Protein AF-A0A3C0DID5-F1 (afdb_monomer_lite)

Sequence (128 aa):
PLLAQLPPPVFAAARDAALQMDTTLLKKSATMMVSAFYQELGLDIGAYQRNYVIRIGLLMLLLALGSGVATILVSLLSSRIAAGTARNLRNDIFEKASHFSNAEYDQFSTASLITRSTNDVMQIQMLL

Secondary structure (DSSP, 8-state):
-GGGGS-HHHHHHHHHHHHTS-HHHHHHHHHHHHHHHHHHTT--HHHHHHHHHHHHHHHHHHHHHHHHHHHHHHHHHHHHHHHHHHHHHHHHHHHHHHT--HHHHHHH-HHHHHHIIIIIHHHHHHH-

pLDDT: mean 88.97, std 8.61, range [64.81, 98.31]

Radius of gyration: 36.72 Å; chains: 1; bounding box: 67×16×96 Å

Foldseek 3Di:
DVVVPDDPVVVVVVVVVLVPDDPVVSVVVVVVVVVVVCVVVVDPPVVVVVVVCVVVVVVVVVVVVVVVVVVVVVVVVLLVVLVVVLVVLLVVLVVVVVPDDPVVCVVCPPVNSVCCSPVVSVVSSVVD

Structure (mmCIF, N/CA/C/O backbone):
data_AF-A0A3C0DID5-F1
#
_entry.id   AF-A0A3C0DID5-F1
#
loop_
_atom_site.group_PDB
_atom_site.id
_atom_site.type_symbol
_atom_site.label_atom_id
_atom_site.label_alt_id
_atom_site.label_comp_id
_atom_site.label_asym_id
_atom_site.label_entity_id
_atom_site.label_seq_id
_atom_site.pdbx_PDB_ins_code
_atom_site.Cartn_x
_atom_site.Cartn_y
_atom_site.Cartn_z
_atom_site.occupancy
_atom_site.B_iso_or_equiv
_atom_site.auth_seq_id
_atom_site.auth_comp_id
_atom_site.auth_asym_id
_atom_site.auth_atom_id
_atom_site.pdbx_PDB_model_num
ATOM 1 N N . PRO A 1 1 ? 27.218 -2.656 -48.033 1.00 64.81 1 PRO A N 1
ATOM 2 C CA . PRO A 1 1 ? 27.358 -1.719 -46.891 1.00 64.81 1 PRO A CA 1
ATOM 3 C C . PRO A 1 1 ? 28.467 -0.707 -47.195 1.00 64.81 1 PRO A C 1
ATOM 5 O O . PRO A 1 1 ? 29.478 -1.106 -47.775 1.00 64.81 1 PRO A O 1
ATOM 8 N N . LEU A 1 2 ? 28.286 0.565 -46.818 1.00 67.56 2 LEU A N 1
ATOM 9 C CA . LEU A 1 2 ? 29.265 1.648 -47.044 1.00 67.56 2 LEU A CA 1
ATOM 10 C C . LEU A 1 2 ? 30.711 1.272 -46.658 1.00 67.56 2 LEU A C 1
ATOM 12 O O . LEU A 1 2 ? 31.661 1.665 -47.329 1.00 67.56 2 LEU A O 1
ATOM 16 N N . LEU A 1 3 ? 30.884 0.433 -45.630 1.00 68.25 3 LEU A N 1
ATOM 17 C CA . LEU A 1 3 ? 32.189 -0.025 -45.145 1.00 68.25 3 LEU A CA 1
ATOM 18 C C . LEU A 1 3 ? 32.998 -0.832 -46.182 1.00 68.25 3 LEU A C 1
ATOM 20 O O . LEU A 1 3 ? 34.222 -0.796 -46.163 1.00 68.25 3 LEU A O 1
ATOM 24 N N . ALA A 1 4 ? 32.325 -1.556 -47.083 1.00 71.00 4 ALA A N 1
ATOM 25 C CA . ALA A 1 4 ? 32.969 -2.414 -48.085 1.00 71.00 4 ALA A CA 1
ATOM 26 C C . ALA A 1 4 ? 33.508 -1.635 -49.300 1.00 71.00 4 ALA A C 1
ATOM 28 O O . ALA A 1 4 ? 34.227 -2.200 -50.117 1.00 71.00 4 ALA A O 1
ATOM 29 N N . GLN A 1 5 ? 33.145 -0.355 -49.430 1.00 73.19 5 GLN A N 1
ATOM 30 C CA . GLN A 1 5 ? 33.540 0.513 -50.544 1.00 73.19 5 GLN A CA 1
ATOM 31 C C . GLN A 1 5 ? 34.694 1.459 -50.171 1.00 73.19 5 GLN A C 1
ATOM 33 O O . GLN A 1 5 ? 35.143 2.246 -51.002 1.00 73.19 5 GLN A O 1
ATOM 38 N N . LEU A 1 6 ? 35.185 1.397 -48.929 1.00 69.31 6 LEU A N 1
ATOM 39 C CA . LEU A 1 6 ? 36.253 2.267 -48.443 1.00 69.31 6 LEU A CA 1
ATOM 40 C C . LEU A 1 6 ? 37.644 1.713 -48.804 1.00 69.31 6 LEU A C 1
ATOM 42 O O . LEU A 1 6 ? 37.888 0.517 -48.622 1.00 69.31 6 LEU A O 1
ATOM 46 N N . PRO A 1 7 ? 38.593 2.559 -49.256 1.00 78.62 7 PRO A N 1
ATOM 47 C CA . PRO A 1 7 ? 39.964 2.132 -49.509 1.00 78.62 7 PRO A CA 1
ATOM 48 C C . PRO A 1 7 ? 40.635 1.616 -48.220 1.00 78.62 7 PRO A C 1
ATOM 50 O O . PRO A 1 7 ? 40.518 2.274 -47.180 1.00 78.62 7 PRO A O 1
ATOM 53 N N . PRO A 1 8 ? 41.428 0.525 -48.274 1.00 74.94 8 PRO A N 1
ATOM 54 C CA . PRO A 1 8 ? 42.155 -0.014 -47.119 1.00 74.94 8 PRO A CA 1
ATOM 55 C C . PRO A 1 8 ? 42.947 1.010 -46.273 1.00 74.94 8 PRO A C 1
ATOM 57 O O . PRO A 1 8 ? 42.896 0.907 -45.044 1.00 74.94 8 PRO A O 1
ATOM 60 N N . PRO A 1 9 ? 43.639 2.023 -46.848 1.00 75.75 9 PRO A N 1
ATOM 61 C CA . PRO A 1 9 ? 44.388 2.995 -46.043 1.00 75.75 9 PRO A CA 1
ATOM 62 C C . PRO A 1 9 ? 43.498 3.931 -45.209 1.00 75.75 9 PRO A C 1
ATOM 64 O O . PRO A 1 9 ? 43.912 4.377 -44.141 1.00 75.75 9 PRO A O 1
ATOM 67 N N . VAL A 1 10 ? 42.263 4.199 -45.647 1.00 75.94 10 VAL A N 1
ATOM 68 C CA . VAL A 1 10 ? 41.322 5.083 -44.933 1.00 75.94 10 VAL A CA 1
ATOM 69 C C . VAL A 1 10 ? 40.847 4.430 -43.633 1.00 75.94 10 VAL A C 1
ATOM 71 O O . VAL A 1 10 ? 40.684 5.102 -42.616 1.00 75.94 10 VAL A O 1
ATOM 74 N N . PHE A 1 11 ? 40.690 3.105 -43.636 1.00 73.69 11 PHE A N 1
ATOM 75 C CA . PHE A 1 11 ? 40.270 2.343 -42.462 1.00 73.69 11 PHE A CA 1
ATOM 76 C C . PHE A 1 11 ? 41.347 2.311 -41.368 1.00 73.69 11 PHE A C 1
ATOM 78 O O . PHE A 1 11 ? 41.037 2.468 -40.187 1.00 73.69 11 PHE A O 1
ATOM 85 N N . ALA A 1 12 ? 42.616 2.153 -41.757 1.00 76.00 12 ALA A N 1
ATOM 86 C CA . ALA A 1 12 ? 43.741 2.168 -40.823 1.00 76.00 12 ALA A CA 1
ATOM 87 C C . ALA A 1 12 ? 43.879 3.532 -40.124 1.00 76.00 12 ALA A C 1
ATOM 89 O O . ALA A 1 12 ? 43.949 3.586 -38.898 1.00 76.00 12 ALA A O 1
ATOM 90 N N . ALA A 1 13 ? 43.800 4.629 -40.885 1.00 78.38 13 ALA A N 1
ATOM 91 C CA . ALA A 1 13 ? 43.856 5.985 -40.340 1.00 78.38 13 ALA A CA 1
ATOM 92 C C . ALA A 1 13 ? 42.673 6.299 -39.401 1.00 78.38 13 ALA A C 1
ATOM 94 O O . ALA A 1 13 ? 42.858 6.893 -38.340 1.00 78.38 13 ALA A O 1
ATOM 95 N N . ALA A 1 14 ? 41.459 5.864 -39.757 1.00 75.56 14 ALA A N 1
ATOM 96 C CA . ALA A 1 14 ? 40.273 6.045 -38.921 1.00 75.56 14 ALA A CA 1
ATOM 97 C C . ALA A 1 14 ? 40.354 5.260 -37.598 1.00 75.56 14 ALA A C 1
ATOM 99 O O . ALA A 1 14 ? 39.909 5.751 -36.560 1.00 75.56 14 ALA A O 1
ATOM 100 N N . ARG A 1 15 ? 40.951 4.060 -37.614 1.00 76.75 15 ARG A N 1
ATOM 101 C CA . ARG A 1 15 ? 41.181 3.250 -36.410 1.00 76.75 15 ARG A CA 1
ATOM 102 C C . ARG A 1 15 ? 42.153 3.932 -35.451 1.00 76.75 15 ARG A C 1
ATOM 104 O O . ARG A 1 15 ? 41.876 3.996 -34.256 1.00 76.75 15 ARG A O 1
ATOM 111 N N . ASP A 1 16 ? 43.259 4.456 -35.967 1.00 80.19 16 ASP A N 1
ATOM 112 C CA . ASP A 1 16 ? 44.284 5.092 -35.138 1.00 80.19 16 ASP A CA 1
ATOM 113 C C . ASP A 1 16 ? 43.778 6.417 -34.542 1.00 80.19 16 ASP A C 1
ATOM 115 O O . ASP A 1 16 ? 44.040 6.712 -33.376 1.00 80.19 16 ASP A O 1
ATOM 119 N N . ALA A 1 17 ? 42.959 7.166 -35.289 1.00 78.31 17 ALA A N 1
ATOM 120 C CA . ALA A 1 17 ? 42.257 8.341 -34.775 1.00 78.31 17 ALA A CA 1
ATOM 121 C C . ALA A 1 17 ? 41.247 7.986 -33.666 1.00 78.31 17 ALA A C 1
ATOM 123 O O . ALA A 1 17 ? 41.161 8.696 -32.666 1.00 78.31 17 ALA A O 1
ATOM 124 N N . ALA A 1 18 ? 40.518 6.871 -33.794 1.00 74.56 18 ALA A N 1
ATOM 125 C CA . ALA A 1 18 ? 39.559 6.423 -32.783 1.00 74.56 18 ALA A CA 1
ATOM 126 C C . ALA A 1 18 ? 40.230 6.040 -31.451 1.00 74.56 18 ALA A C 1
ATOM 128 O O . ALA A 1 18 ? 39.660 6.291 -30.392 1.00 74.56 18 ALA A O 1
ATOM 129 N N . LEU A 1 19 ? 41.455 5.499 -31.480 1.00 78.19 19 LEU A N 1
ATOM 130 C CA . LEU A 1 19 ? 42.227 5.175 -30.270 1.00 78.19 19 LEU A CA 1
ATOM 131 C C . LEU A 1 19 ? 42.601 6.412 -29.438 1.00 78.19 19 LEU A C 1
ATOM 133 O O . LEU A 1 19 ? 42.868 6.283 -28.246 1.00 78.19 19 LEU A O 1
ATOM 137 N N . GLN A 1 20 ? 42.610 7.598 -30.052 1.00 81.06 20 GLN A N 1
ATOM 138 C CA . GLN A 1 20 ? 42.914 8.866 -29.384 1.00 81.06 20 GLN A CA 1
ATOM 139 C C . GLN A 1 20 ? 41.661 9.620 -28.909 1.00 81.06 20 GLN A C 1
ATOM 141 O O . GLN A 1 20 ? 41.780 10.655 -28.255 1.00 81.06 20 GLN A O 1
ATOM 146 N N . MET A 1 21 ? 40.456 9.135 -29.230 1.00 78.56 21 MET A N 1
ATOM 147 C CA . MET A 1 21 ? 39.206 9.788 -28.833 1.00 78.56 21 MET A CA 1
ATOM 148 C C . MET A 1 21 ? 38.775 9.396 -27.417 1.00 78.56 21 MET A C 1
ATOM 150 O O . MET A 1 21 ? 39.000 8.276 -26.959 1.00 78.56 21 MET A O 1
ATOM 154 N N . ASP A 1 22 ? 38.070 10.309 -26.743 1.00 85.06 22 ASP A N 1
ATOM 155 C CA . ASP A 1 22 ? 37.436 10.018 -25.457 1.00 85.06 22 ASP A CA 1
ATOM 156 C C . ASP A 1 22 ? 36.445 8.843 -25.566 1.00 85.06 22 ASP A C 1
ATOM 158 O O . ASP A 1 22 ? 35.677 8.725 -26.528 1.00 85.06 22 ASP A O 1
ATOM 162 N N . THR A 1 23 ? 36.416 7.993 -24.537 1.00 82.69 23 THR A N 1
ATOM 163 C CA . THR A 1 23 ? 35.611 6.761 -24.528 1.00 82.69 23 THR A CA 1
ATOM 164 C C . THR A 1 23 ? 34.104 7.016 -24.651 1.00 82.69 23 THR A C 1
ATOM 166 O O . THR A 1 23 ? 33.379 6.167 -25.177 1.00 82.69 23 THR A O 1
ATOM 169 N N . THR A 1 24 ? 33.607 8.182 -24.223 1.00 85.50 24 THR A N 1
ATOM 170 C CA . THR A 1 24 ? 32.193 8.564 -24.360 1.00 85.50 24 THR A CA 1
ATOM 171 C C . THR A 1 24 ? 31.867 8.956 -25.796 1.00 85.50 24 THR A C 1
ATOM 173 O O . THR A 1 24 ? 30.832 8.549 -26.333 1.00 85.50 24 THR A O 1
ATOM 176 N N . LEU A 1 25 ? 32.757 9.723 -26.432 1.00 83.12 25 LEU A N 1
ATOM 177 C CA . LEU A 1 25 ? 32.651 10.089 -27.846 1.00 83.12 25 LEU A CA 1
ATOM 178 C C . LEU A 1 25 ? 32.709 8.844 -28.732 1.00 83.12 25 LEU A C 1
ATOM 180 O O . LEU A 1 25 ? 31.861 8.687 -29.610 1.00 83.12 25 LEU A O 1
ATOM 184 N N . LEU A 1 26 ? 33.628 7.924 -28.431 1.00 83.50 26 LEU A N 1
ATOM 185 C CA . LEU A 1 26 ? 33.786 6.661 -29.147 1.00 83.50 26 LEU A CA 1
ATOM 186 C C . LEU A 1 26 ? 32.536 5.775 -29.048 1.00 83.50 26 LEU A C 1
ATOM 188 O O . LEU A 1 26 ? 32.063 5.257 -30.056 1.00 83.50 26 LEU A O 1
ATOM 192 N N . LYS A 1 27 ? 31.938 5.635 -27.858 1.00 85.44 27 LYS A N 1
ATOM 193 C CA . LYS A 1 27 ? 30.694 4.860 -27.688 1.00 85.44 27 LYS A CA 1
ATOM 194 C C . LYS A 1 27 ? 29.517 5.462 -28.461 1.00 85.44 27 LYS A C 1
ATOM 196 O O . LYS A 1 27 ? 28.734 4.722 -29.059 1.00 85.44 27 LYS A O 1
ATOM 201 N N . LYS A 1 28 ? 29.380 6.793 -28.468 1.00 82.19 28 LYS A N 1
ATOM 202 C CA . LYS A 1 28 ? 28.289 7.484 -29.178 1.00 82.19 28 LYS A CA 1
ATOM 203 C C . LYS A 1 28 ? 28.429 7.375 -30.696 1.00 82.19 28 LYS A C 1
ATOM 205 O O . LYS A 1 28 ? 27.451 7.032 -31.360 1.00 82.19 28 LYS A O 1
ATOM 210 N N . SER A 1 29 ? 29.623 7.619 -31.238 1.00 82.94 29 SER A N 1
ATOM 211 C CA . SER A 1 29 ? 29.877 7.507 -32.680 1.00 82.94 29 SER A CA 1
ATOM 212 C C . SER A 1 29 ? 29.752 6.063 -33.166 1.00 82.94 29 SER A C 1
ATOM 214 O O . SER A 1 29 ? 29.113 5.823 -34.189 1.00 82.94 29 SER A O 1
ATOM 216 N N . ALA A 1 30 ? 30.250 5.091 -32.395 1.00 83.44 30 ALA A N 1
ATOM 217 C CA . ALA A 1 30 ? 30.106 3.672 -32.710 1.00 83.44 30 ALA A CA 1
ATOM 218 C C . ALA A 1 30 ? 28.632 3.239 -32.757 1.00 83.44 30 ALA A C 1
ATOM 220 O O . ALA A 1 30 ? 28.211 2.587 -33.710 1.00 83.44 30 ALA A O 1
AT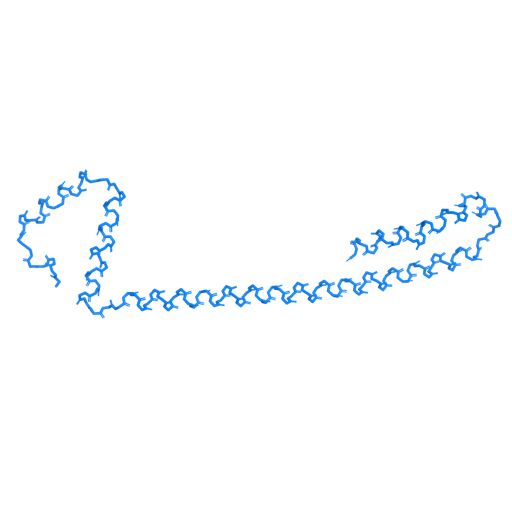OM 221 N N . THR A 1 31 ? 27.820 3.644 -31.774 1.00 82.50 31 THR A N 1
ATOM 222 C CA . THR A 1 31 ? 26.385 3.304 -31.743 1.00 82.50 31 THR A CA 1
ATOM 223 C C . THR A 1 31 ? 25.635 3.917 -32.930 1.00 82.50 31 THR A C 1
ATOM 225 O O . THR A 1 31 ? 24.800 3.254 -33.546 1.00 82.50 31 THR A O 1
ATOM 228 N N . MET A 1 32 ? 25.955 5.164 -33.289 1.00 82.50 32 MET A N 1
ATOM 229 C CA . MET A 1 32 ? 25.374 5.847 -34.450 1.00 82.50 32 MET A CA 1
ATOM 230 C C . MET A 1 32 ? 25.761 5.164 -35.768 1.00 82.50 32 MET A C 1
ATOM 232 O O . MET A 1 32 ? 24.898 4.920 -36.607 1.00 82.50 32 MET A O 1
ATOM 236 N N . MET A 1 33 ? 27.034 4.795 -35.927 1.00 83.31 33 MET A N 1
ATOM 237 C CA . MET A 1 33 ? 27.542 4.110 -37.116 1.00 83.31 33 MET A CA 1
ATOM 238 C C . MET A 1 33 ? 26.891 2.735 -37.304 1.00 83.31 33 MET A C 1
ATOM 240 O O . MET A 1 33 ? 26.423 2.411 -38.393 1.00 83.31 33 MET A O 1
ATOM 244 N N . VAL A 1 34 ? 26.805 1.941 -36.234 1.00 83.38 34 VAL A N 1
ATOM 245 C CA . VAL A 1 34 ? 26.118 0.641 -36.253 1.00 83.38 34 VAL A CA 1
ATOM 246 C C . VAL A 1 34 ? 24.641 0.816 -36.616 1.00 83.38 34 VAL A C 1
ATOM 248 O O . VAL A 1 34 ? 24.121 0.072 -37.444 1.00 83.38 34 VAL A O 1
ATOM 251 N N . SER A 1 35 ? 23.979 1.832 -36.056 1.00 79.62 35 SER A N 1
ATOM 252 C CA . SER A 1 35 ? 22.573 2.127 -36.362 1.00 79.62 35 SER A CA 1
ATOM 253 C C . SER A 1 35 ? 22.361 2.497 -37.836 1.00 79.62 35 SER A C 1
ATOM 255 O O . SER A 1 35 ? 21.389 2.045 -38.436 1.00 79.62 35 SER A O 1
ATOM 257 N N . ALA A 1 36 ? 23.286 3.247 -38.443 1.00 81.94 36 ALA A N 1
ATOM 258 C CA . ALA A 1 36 ? 23.237 3.590 -39.865 1.00 81.94 36 ALA A CA 1
ATOM 259 C C . ALA A 1 36 ? 23.378 2.352 -40.771 1.00 81.94 36 ALA A C 1
ATOM 261 O O . ALA A 1 36 ? 22.639 2.214 -41.742 1.00 81.94 36 ALA A O 1
ATOM 262 N N . PHE A 1 37 ? 24.251 1.398 -40.425 1.00 81.94 37 PHE A N 1
ATOM 263 C CA . PHE A 1 37 ? 24.378 0.146 -41.184 1.00 81.94 37 PHE A CA 1
ATOM 264 C C . PHE A 1 37 ? 23.110 -0.706 -41.155 1.00 81.94 37 PHE A C 1
ATOM 266 O O . PHE A 1 37 ? 22.715 -1.265 -42.175 1.00 81.94 37 PHE A O 1
ATOM 273 N N . TYR A 1 38 ? 22.455 -0.800 -39.999 1.00 81.50 38 TYR A N 1
ATOM 274 C CA . TYR A 1 38 ? 21.182 -1.511 -39.889 1.00 81.50 38 TYR A CA 1
ATOM 275 C C . TYR A 1 38 ? 20.065 -0.833 -40.699 1.00 81.50 38 TYR A C 1
ATOM 277 O O . TYR A 1 38 ? 19.247 -1.534 -41.293 1.00 81.50 38 TYR A O 1
ATOM 285 N N . GLN A 1 39 ? 20.066 0.501 -40.792 1.00 79.94 39 GLN A N 1
ATOM 286 C CA . GLN A 1 39 ? 19.147 1.239 -41.665 1.00 79.94 39 GLN A CA 1
ATOM 287 C C . GLN A 1 39 ? 19.428 0.984 -43.154 1.00 79.94 39 GLN A C 1
ATOM 289 O O . GLN A 1 39 ? 18.485 0.776 -43.913 1.00 79.94 39 GLN A O 1
ATOM 294 N N . GLU A 1 40 ? 20.699 0.916 -43.574 1.00 79.69 40 GLU A N 1
ATOM 295 C CA . GLU A 1 40 ? 21.071 0.522 -44.948 1.00 79.69 40 GLU A CA 1
ATOM 296 C C . GLU A 1 40 ? 20.610 -0.897 -45.304 1.00 79.69 40 GLU A C 1
ATOM 298 O O . GLU A 1 40 ? 20.249 -1.168 -46.446 1.00 79.69 40 GLU A O 1
ATOM 303 N N . LEU A 1 41 ? 20.608 -1.805 -44.324 1.00 81.81 41 LEU A N 1
ATOM 304 C CA . LEU A 1 41 ? 20.101 -3.174 -44.457 1.00 81.81 41 LEU A CA 1
ATOM 305 C C . LEU A 1 41 ? 18.560 -3.245 -44.496 1.00 81.81 41 LEU A C 1
ATOM 307 O O . LEU A 1 41 ? 18.007 -4.338 -44.604 1.00 81.81 41 LEU A O 1
ATOM 311 N N . GLY A 1 42 ? 17.863 -2.105 -44.415 1.00 80.19 42 GLY A N 1
ATOM 312 C CA . GLY A 1 42 ? 16.403 -2.013 -44.469 1.00 80.19 42 GLY A CA 1
ATOM 313 C C . GLY A 1 42 ? 15.695 -2.324 -43.147 1.00 80.19 42 GLY A C 1
ATOM 314 O O . GLY A 1 42 ? 14.473 -2.469 -43.135 1.00 80.19 42 GLY A O 1
ATOM 315 N N . LEU A 1 43 ? 16.425 -2.430 -42.029 1.00 81.25 43 LEU A N 1
ATOM 316 C CA . LEU A 1 43 ? 15.833 -2.649 -40.709 1.00 81.25 43 LEU A CA 1
ATOM 317 C C . LEU A 1 43 ? 15.468 -1.312 -40.049 1.00 81.25 43 LEU A C 1
ATOM 319 O O . LEU A 1 43 ? 16.337 -0.516 -39.689 1.00 81.25 43 LEU A O 1
ATOM 323 N N . ASP A 1 44 ? 14.171 -1.087 -39.822 1.00 80.88 44 ASP A N 1
ATOM 324 C CA . ASP A 1 44 ? 13.672 0.058 -39.052 1.00 80.88 44 ASP A CA 1
ATOM 325 C C . ASP A 1 44 ? 13.802 -0.203 -37.541 1.00 80.88 44 ASP A C 1
ATOM 327 O O . ASP A 1 44 ? 12.886 -0.672 -36.855 1.00 80.88 44 ASP A O 1
ATOM 331 N N . ILE A 1 45 ? 14.981 0.121 -37.011 1.00 81.75 45 ILE A N 1
ATOM 332 C CA . ILE A 1 45 ? 15.281 0.049 -35.575 1.00 81.75 45 ILE A CA 1
ATOM 333 C C . ILE A 1 45 ? 14.335 0.955 -34.765 1.00 81.75 45 ILE A C 1
ATOM 335 O O . ILE A 1 45 ? 13.984 0.626 -33.629 1.00 81.75 45 ILE A O 1
ATOM 339 N N . GLY A 1 46 ? 13.889 2.077 -35.341 1.00 83.62 46 GLY A N 1
ATOM 340 C CA . GLY A 1 46 ? 13.031 3.049 -34.667 1.00 83.62 46 GLY A CA 1
ATOM 341 C C . GLY A 1 46 ? 11.638 2.492 -34.386 1.00 83.62 46 GLY A C 1
ATOM 342 O O . GLY A 1 46 ? 11.127 2.625 -33.270 1.00 83.62 46 GLY A O 1
ATOM 343 N N . ALA A 1 47 ? 11.038 1.803 -35.359 1.00 85.06 47 ALA A N 1
ATOM 344 C CA . ALA A 1 47 ? 9.765 1.113 -35.164 1.00 85.06 47 ALA A CA 1
ATOM 345 C C . ALA A 1 47 ? 9.864 0.008 -34.100 1.00 85.06 47 ALA A C 1
ATOM 347 O O . ALA A 1 47 ? 8.978 -0.104 -33.248 1.00 85.06 47 ALA A O 1
ATOM 348 N N . TYR A 1 48 ? 10.956 -0.765 -34.100 1.00 85.88 48 TYR A N 1
ATOM 349 C CA . TYR A 1 48 ? 11.185 -1.818 -33.108 1.00 85.88 48 TYR A CA 1
ATOM 350 C C . TYR A 1 48 ? 11.303 -1.251 -31.684 1.00 85.88 48 TYR A C 1
ATOM 352 O O . TYR A 1 48 ? 10.615 -1.710 -30.770 1.00 85.88 48 TYR A O 1
ATOM 360 N N . GLN A 1 49 ? 12.114 -0.204 -31.500 1.00 88.81 49 GLN A N 1
ATOM 361 C CA . GLN A 1 49 ? 12.276 0.471 -30.210 1.00 88.81 49 GLN A CA 1
ATOM 362 C C . GLN A 1 49 ? 10.968 1.101 -29.722 1.00 88.81 49 GLN A C 1
ATOM 364 O O . GLN A 1 49 ? 10.606 0.932 -28.559 1.00 88.81 49 GLN A O 1
ATOM 369 N N . ARG A 1 50 ? 10.219 1.778 -30.603 1.00 92.06 50 ARG A N 1
ATOM 370 C CA . ARG A 1 50 ? 8.925 2.382 -30.252 1.00 92.06 50 ARG A CA 1
ATOM 371 C C . ARG A 1 50 ? 7.921 1.331 -29.783 1.00 92.06 50 ARG A C 1
ATOM 373 O O . ARG A 1 50 ? 7.300 1.514 -28.739 1.00 92.06 50 ARG A O 1
ATOM 380 N N . ASN A 1 51 ? 7.793 0.223 -30.512 1.00 92.88 51 ASN A N 1
ATOM 381 C CA . ASN A 1 51 ? 6.898 -0.867 -30.124 1.00 92.88 51 ASN A CA 1
ATOM 382 C C . ASN A 1 51 ? 7.313 -1.493 -28.787 1.00 92.88 51 ASN A C 1
ATOM 384 O O . ASN A 1 51 ? 6.452 -1.793 -27.960 1.00 92.88 51 ASN A O 1
ATOM 388 N N . TYR A 1 52 ? 8.618 -1.644 -28.546 1.00 93.81 52 TYR A N 1
ATOM 389 C CA . TYR A 1 52 ? 9.133 -2.120 -27.265 1.00 93.81 52 TYR A CA 1
ATOM 390 C C . TYR A 1 52 ? 8.767 -1.174 -26.112 1.00 93.81 52 TYR A C 1
ATOM 392 O O . TYR A 1 52 ? 8.195 -1.616 -25.117 1.00 93.81 52 TYR A O 1
ATOM 400 N N . VAL A 1 53 ? 9.024 0.130 -26.264 1.00 95.94 53 VAL A N 1
ATOM 401 C CA . VAL A 1 53 ? 8.717 1.146 -25.242 1.00 95.94 53 VAL A CA 1
ATOM 402 C C . VAL A 1 53 ? 7.222 1.197 -24.942 1.00 95.94 53 VAL A C 1
ATOM 404 O O . VAL A 1 53 ? 6.842 1.194 -23.775 1.00 95.94 53 VAL A O 1
ATOM 407 N N . ILE A 1 54 ? 6.367 1.183 -25.969 1.00 96.75 54 ILE A N 1
ATOM 408 C CA . ILE A 1 54 ? 4.910 1.185 -25.782 1.00 96.75 54 ILE A CA 1
ATOM 409 C C . ILE A 1 54 ? 4.460 -0.084 -25.051 1.00 96.75 54 ILE A C 1
ATOM 411 O O . ILE A 1 54 ? 3.695 0.003 -24.093 1.00 96.75 54 ILE A O 1
ATOM 415 N N . ARG A 1 55 ? 4.954 -1.263 -25.449 1.00 96.62 55 ARG A N 1
ATOM 416 C CA . ARG A 1 55 ? 4.576 -2.536 -24.819 1.00 96.62 55 ARG A CA 1
ATOM 417 C C . ARG A 1 55 ? 4.968 -2.581 -23.344 1.00 96.62 55 ARG A C 1
ATOM 419 O O . ARG A 1 55 ? 4.149 -2.958 -22.511 1.00 96.62 55 ARG A O 1
ATOM 426 N N . ILE A 1 56 ? 6.203 -2.199 -23.023 1.00 97.12 56 ILE A N 1
ATOM 427 C CA . ILE A 1 56 ? 6.681 -2.175 -21.638 1.00 97.12 56 ILE A CA 1
ATOM 428 C C . ILE A 1 56 ? 5.957 -1.091 -20.833 1.00 97.12 56 ILE A C 1
ATOM 430 O O . ILE A 1 56 ? 5.499 -1.371 -19.730 1.00 97.12 56 ILE A O 1
ATOM 434 N N . GLY A 1 57 ? 5.771 0.108 -21.392 1.00 97.31 57 GLY A N 1
ATOM 435 C CA . GLY A 1 57 ? 5.040 1.192 -20.733 1.00 97.31 57 GLY A CA 1
ATOM 436 C C . GLY A 1 57 ? 3.596 0.812 -20.393 1.00 97.31 57 GLY A C 1
ATOM 437 O O . GLY A 1 57 ? 3.133 1.076 -19.285 1.00 97.31 57 GLY A O 1
ATOM 438 N N . LEU A 1 58 ? 2.908 0.108 -21.298 1.00 97.56 58 LEU A N 1
ATOM 439 C CA . LEU A 1 58 ? 1.571 -0.427 -21.036 1.00 97.56 58 LEU A CA 1
ATOM 440 C C . LEU A 1 58 ? 1.573 -1.467 -19.910 1.00 97.56 58 LEU A C 1
ATOM 442 O O . LEU A 1 58 ? 0.696 -1.428 -19.051 1.00 97.56 58 LEU A O 1
ATOM 446 N N . LEU A 1 59 ? 2.562 -2.367 -19.867 1.00 97.88 59 LEU A N 1
ATOM 447 C CA . LEU A 1 59 ? 2.684 -3.343 -18.777 1.00 97.88 59 LEU A CA 1
ATOM 448 C C . LEU A 1 59 ? 2.917 -2.668 -17.418 1.00 97.88 59 LEU A C 1
ATOM 450 O O . LEU A 1 59 ? 2.305 -3.068 -16.430 1.00 97.88 59 LEU A O 1
ATOM 454 N N . MET A 1 60 ? 3.750 -1.625 -17.364 1.00 98.00 60 MET A N 1
ATOM 455 C CA . MET A 1 60 ? 3.977 -0.850 -16.138 1.00 98.00 60 MET A CA 1
ATOM 456 C C . MET A 1 60 ? 2.691 -0.164 -15.662 1.00 98.00 60 MET A C 1
ATOM 458 O O . MET A 1 60 ? 2.383 -0.202 -14.472 1.00 98.00 60 MET A O 1
ATOM 462 N N . LEU A 1 61 ? 1.914 0.413 -16.588 1.00 98.12 61 LEU A N 1
ATOM 463 C CA . LEU A 1 61 ? 0.639 1.054 -16.267 1.00 98.12 61 LEU A CA 1
ATOM 464 C C . LEU A 1 61 ? -0.385 0.044 -15.734 1.00 98.12 61 LEU A C 1
ATOM 466 O O . LEU A 1 61 ? -1.036 0.308 -14.727 1.00 98.12 61 LEU A O 1
ATOM 470 N N . LEU A 1 62 ? -0.503 -1.124 -16.370 1.00 97.94 62 LEU A N 1
ATOM 471 C CA . LEU A 1 62 ? -1.406 -2.184 -15.916 1.00 97.94 62 LEU A CA 1
ATOM 472 C C . LEU A 1 62 ? -1.045 -2.683 -14.516 1.00 97.94 62 LEU A C 1
ATOM 474 O O . LEU A 1 62 ? -1.934 -2.852 -13.685 1.00 97.94 62 LEU A O 1
ATOM 478 N N . LEU A 1 63 ? 0.245 -2.878 -14.236 1.00 98.00 63 LEU A N 1
ATOM 479 C CA . LEU A 1 63 ? 0.711 -3.271 -12.906 1.00 98.00 63 LEU A CA 1
ATOM 480 C C . LEU A 1 63 ? 0.415 -2.196 -11.855 1.00 98.00 63 LEU A C 1
ATOM 482 O O . LEU A 1 63 ? -0.049 -2.533 -10.770 1.00 98.00 63 LEU A O 1
ATOM 486 N N . ALA A 1 64 ? 0.633 -0.918 -12.178 1.00 98.06 64 ALA A N 1
ATOM 487 C CA . ALA A 1 64 ? 0.346 0.194 -11.273 1.00 98.06 64 ALA A CA 1
ATOM 488 C C . ALA A 1 64 ? -1.157 0.340 -10.978 1.00 98.06 64 ALA A C 1
ATOM 490 O O . ALA A 1 64 ? -1.556 0.540 -9.833 1.00 98.06 64 ALA A O 1
ATOM 491 N N . LEU A 1 65 ? -2.010 0.203 -11.996 1.00 98.19 65 LEU A N 1
ATOM 492 C CA . LEU A 1 65 ? -3.461 0.224 -11.806 1.00 98.19 65 LEU A CA 1
ATOM 493 C C . LEU A 1 65 ? -3.935 -1.003 -11.020 1.00 98.19 65 LEU A C 1
ATOM 495 O O . LEU A 1 65 ? -4.735 -0.870 -10.095 1.00 98.19 65 LEU A O 1
ATOM 499 N N . GLY A 1 66 ? -3.408 -2.187 -11.341 1.00 98.25 66 GLY A N 1
ATOM 500 C CA . GLY A 1 66 ? -3.716 -3.425 -10.632 1.00 98.25 66 GLY A CA 1
ATOM 501 C C . GLY A 1 66 ? -3.335 -3.365 -9.152 1.00 98.25 66 GLY A C 1
ATOM 502 O O . GLY A 1 66 ? -4.141 -3.731 -8.297 1.00 98.25 66 GLY A O 1
ATOM 503 N N . SER A 1 67 ? -2.148 -2.844 -8.827 1.00 98.06 67 SER A N 1
ATOM 504 C CA . SER A 1 67 ? -1.715 -2.664 -7.437 1.00 98.06 67 SER A CA 1
ATOM 505 C C . SER A 1 67 ? -2.529 -1.593 -6.707 1.00 98.06 67 SER A C 1
ATOM 507 O O . SER A 1 67 ? -2.846 -1.771 -5.530 1.00 98.06 67 SER A O 1
ATOM 509 N N . GLY A 1 68 ? -2.944 -0.530 -7.403 1.00 98.25 68 GLY A N 1
ATOM 510 C CA . GLY A 1 68 ? -3.856 0.481 -6.87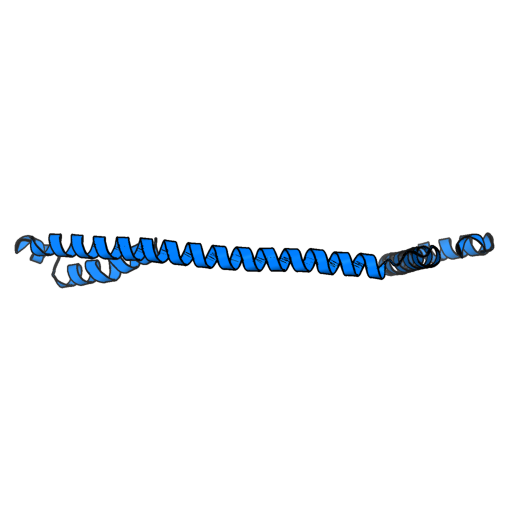1 1.00 98.25 68 GLY A CA 1
ATOM 511 C C . GLY A 1 68 ? -5.204 -0.116 -6.466 1.00 98.25 68 GLY A C 1
ATOM 512 O O . GLY A 1 68 ? -5.653 0.073 -5.336 1.00 98.25 68 GLY A O 1
ATOM 513 N N . VAL A 1 69 ? -5.818 -0.911 -7.346 1.00 98.25 69 VAL A N 1
ATOM 514 C CA . VAL A 1 69 ? -7.083 -1.606 -7.053 1.00 98.25 69 VAL A CA 1
ATOM 515 C C . VAL A 1 69 ? -6.918 -2.586 -5.892 1.00 98.25 69 VAL A C 1
ATOM 517 O O . VAL A 1 69 ? -7.736 -2.583 -4.973 1.00 98.25 69 VAL A O 1
ATOM 520 N N . ALA A 1 70 ? -5.850 -3.388 -5.892 1.00 98.12 70 ALA A N 1
ATOM 521 C CA . ALA A 1 70 ? -5.571 -4.322 -4.804 1.00 98.12 70 ALA A CA 1
ATOM 522 C C . ALA A 1 70 ? -5.422 -3.599 -3.456 1.00 98.12 70 ALA A C 1
ATOM 524 O O . ALA A 1 70 ? -6.019 -4.019 -2.467 1.00 98.12 70 ALA A O 1
ATOM 525 N N . THR A 1 71 ? -4.700 -2.477 -3.431 1.00 98.31 71 THR A N 1
ATOM 526 C CA . THR A 1 71 ? -4.536 -1.645 -2.230 1.00 98.31 71 THR A CA 1
ATOM 527 C C . THR A 1 71 ? -5.883 -1.159 -1.706 1.00 98.31 71 THR A C 1
ATOM 529 O O . THR A 1 71 ? -6.178 -1.338 -0.528 1.00 98.31 71 THR A O 1
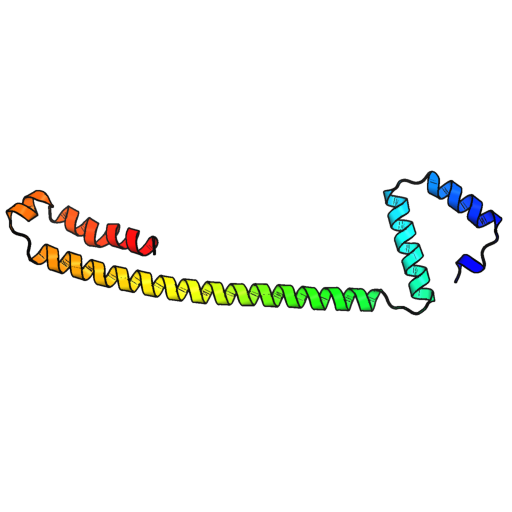ATOM 532 N N . ILE A 1 72 ? -6.737 -0.613 -2.578 1.00 98.19 72 ILE A N 1
ATOM 533 C CA . ILE A 1 72 ? -8.067 -0.122 -2.188 1.00 98.19 72 ILE A CA 1
ATOM 534 C C . ILE A 1 72 ? -8.916 -1.248 -1.583 1.00 98.19 72 ILE A C 1
ATOM 536 O O . ILE A 1 72 ? -9.551 -1.051 -0.546 1.00 98.19 72 ILE A O 1
ATOM 540 N N . LEU A 1 73 ? -8.919 -2.434 -2.202 1.00 98.31 73 LEU A N 1
ATOM 541 C CA . LEU A 1 73 ? -9.682 -3.584 -1.710 1.00 98.31 73 LEU A CA 1
ATOM 542 C C . LEU A 1 73 ? -9.192 -4.052 -0.337 1.00 98.31 73 LEU A C 1
ATOM 544 O O . LEU A 1 73 ? -10.007 -4.293 0.555 1.00 98.31 73 LEU A O 1
ATOM 548 N N . VAL 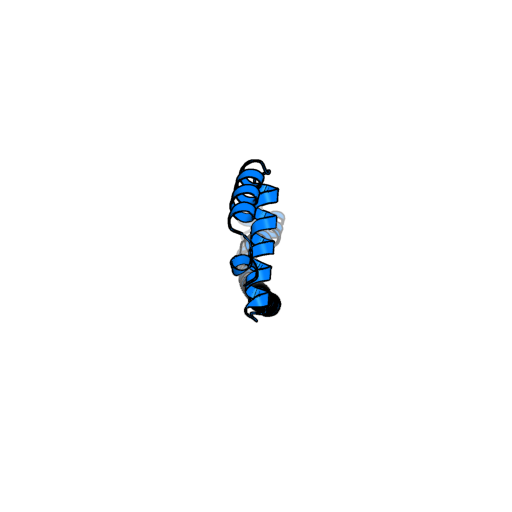A 1 74 ? -7.873 -4.145 -0.157 1.00 97.62 74 VAL A N 1
ATOM 549 C CA . VAL A 1 74 ? -7.261 -4.531 1.119 1.00 97.62 74 VAL A CA 1
ATOM 550 C C . VAL A 1 74 ? -7.590 -3.508 2.204 1.00 97.62 74 VAL A C 1
ATOM 552 O O . VAL A 1 74 ? -8.056 -3.896 3.274 1.00 97.62 74 VAL A O 1
ATOM 555 N N . SER A 1 75 ? -7.433 -2.211 1.927 1.00 97.00 75 SER A N 1
ATOM 556 C CA . SER A 1 75 ? -7.760 -1.147 2.882 1.00 97.00 75 SER A CA 1
ATOM 557 C C . SER A 1 75 ? -9.241 -1.138 3.262 1.00 97.00 75 SER A C 1
ATOM 559 O O . SER A 1 75 ? -9.572 -0.949 4.431 1.00 97.00 75 SER A O 1
ATOM 561 N N . LEU A 1 76 ? -10.144 -1.385 2.308 1.00 97.81 76 LEU A N 1
ATOM 562 C CA . LEU A 1 76 ? -11.578 -1.467 2.584 1.00 97.81 76 LEU A CA 1
ATOM 563 C C . LEU A 1 76 ? -11.910 -2.659 3.486 1.00 97.81 76 LEU A C 1
ATOM 565 O O . LEU A 1 76 ? -12.711 -2.525 4.413 1.00 97.81 76 LEU A O 1
ATOM 569 N N . LEU A 1 77 ? -11.307 -3.820 3.227 1.00 97.56 77 LEU A N 1
ATOM 570 C CA . LEU A 1 77 ? -11.551 -5.017 4.024 1.00 97.56 77 LEU A CA 1
ATOM 571 C C . LEU A 1 77 ? -10.965 -4.887 5.437 1.00 97.56 77 LEU A C 1
ATOM 573 O O . LEU A 1 77 ? -11.679 -5.161 6.399 1.00 97.56 77 LEU A O 1
ATOM 577 N N . SER A 1 78 ? -9.724 -4.407 5.566 1.00 97.12 78 SER A N 1
ATOM 578 C CA . SER A 1 78 ? -9.089 -4.121 6.863 1.00 97.12 78 SER A CA 1
ATOM 579 C C . SER A 1 78 ? -9.922 -3.118 7.666 1.00 97.12 78 SER A C 1
ATOM 581 O O . SER A 1 78 ? -10.318 -3.426 8.787 1.00 97.12 78 SER A O 1
ATOM 583 N N . SER A 1 79 ? -10.348 -2.004 7.056 1.00 96.69 79 SER A N 1
ATOM 584 C CA . SER A 1 79 ? -11.201 -1.011 7.722 1.00 96.69 79 SER A CA 1
ATOM 585 C C . SER A 1 79 ? -12.520 -1.605 8.235 1.00 96.69 79 SER A C 1
ATOM 587 O O . SER A 1 79 ? -12.949 -1.299 9.349 1.00 96.69 79 SER A O 1
ATOM 589 N N . ARG A 1 80 ? -13.159 -2.496 7.463 1.00 97.31 80 ARG A N 1
ATOM 590 C CA . ARG A 1 80 ? -14.391 -3.181 7.891 1.00 97.31 80 ARG A CA 1
ATOM 591 C C . ARG A 1 80 ? -14.158 -4.136 9.056 1.00 97.31 80 ARG A C 1
ATOM 593 O O . ARG A 1 80 ? -14.982 -4.167 9.969 1.00 97.31 80 ARG A O 1
ATOM 600 N N . ILE A 1 81 ? -13.064 -4.895 9.029 1.00 97.44 81 ILE A N 1
ATOM 601 C CA . ILE A 1 81 ? -12.696 -5.814 10.111 1.00 97.44 81 ILE A CA 1
ATOM 602 C C . ILE A 1 81 ? -12.398 -5.018 11.381 1.00 97.44 81 ILE A C 1
ATOM 604 O O . ILE A 1 81 ? -13.008 -5.278 12.415 1.00 97.44 81 ILE A O 1
ATOM 608 N N . ALA A 1 82 ? -11.544 -3.998 11.292 1.00 97.50 82 ALA A N 1
ATOM 609 C CA . ALA A 1 82 ? -11.183 -3.143 12.413 1.00 97.50 82 ALA A CA 1
ATOM 610 C C . ALA A 1 82 ? -12.413 -2.462 13.037 1.00 97.50 82 ALA A C 1
ATOM 612 O O . ALA A 1 82 ? -12.597 -2.500 14.254 1.00 97.50 82 ALA A O 1
ATOM 613 N N . ALA A 1 83 ? -13.305 -1.898 12.214 1.00 96.94 83 ALA A N 1
ATOM 614 C CA . ALA A 1 83 ? -14.540 -1.277 12.691 1.00 96.94 83 ALA A CA 1
ATOM 615 C C . ALA A 1 83 ? -15.501 -2.287 13.347 1.00 96.94 83 ALA A C 1
ATOM 617 O O . ALA A 1 83 ? -16.131 -1.968 14.357 1.00 96.94 83 ALA A O 1
ATOM 618 N N . GLY A 1 84 ? -15.609 -3.504 12.802 1.00 97.38 84 GLY A N 1
ATOM 619 C CA . GLY A 1 84 ? -16.392 -4.589 13.396 1.00 97.38 84 GLY A CA 1
ATOM 620 C C . GLY A 1 84 ? -15.851 -5.011 14.763 1.00 97.38 84 GLY A C 1
ATOM 621 O O . GLY A 1 84 ? -16.608 -5.088 15.731 1.00 97.38 84 GLY A O 1
ATOM 622 N N . THR A 1 85 ? -14.534 -5.192 14.870 1.00 97.12 85 THR A N 1
ATOM 623 C CA . THR A 1 85 ? -13.857 -5.507 16.134 1.00 97.12 85 THR A CA 1
ATOM 624 C C . THR A 1 85 ? -14.041 -4.392 17.160 1.00 97.12 85 THR A C 1
ATOM 626 O O . THR A 1 85 ? -14.407 -4.665 18.301 1.00 97.12 85 THR A O 1
ATOM 629 N N . ALA A 1 86 ? -13.875 -3.130 16.757 1.00 96.88 86 ALA A N 1
ATOM 630 C CA . ALA A 1 86 ? -14.085 -1.976 17.628 1.00 96.88 86 ALA A CA 1
ATOM 631 C C . ALA A 1 86 ? -15.526 -1.892 18.150 1.00 96.88 86 ALA A C 1
ATOM 633 O O . ALA A 1 86 ? -15.748 -1.571 19.317 1.00 96.88 86 ALA A O 1
ATOM 634 N N . ARG A 1 87 ? -16.519 -2.206 17.306 1.00 96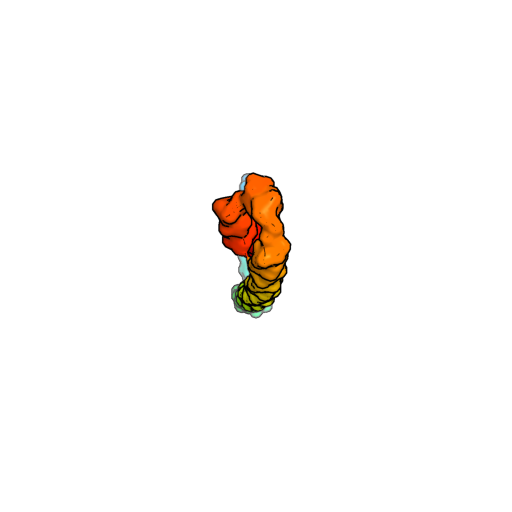.88 87 ARG A N 1
ATOM 635 C CA . ARG A 1 87 ? -17.929 -2.266 17.713 1.00 96.88 87 ARG A CA 1
ATOM 636 C C . ARG A 1 87 ? -18.157 -3.323 18.790 1.00 96.88 87 ARG A C 1
ATOM 638 O O . ARG A 1 87 ? -18.798 -3.016 19.790 1.00 96.88 87 ARG A O 1
ATOM 645 N N . ASN A 1 88 ? -17.642 -4.534 18.590 1.00 97.44 88 ASN A N 1
ATOM 646 C CA . ASN A 1 88 ? -17.803 -5.617 19.559 1.00 97.44 88 ASN A CA 1
ATOM 647 C C . ASN A 1 88 ? -17.104 -5.272 20.878 1.00 97.44 88 ASN A C 1
ATOM 649 O O . ASN A 1 88 ? -17.727 -5.333 21.929 1.00 97.44 88 ASN A O 1
ATOM 653 N N . LEU A 1 89 ? -15.872 -4.762 20.811 1.00 96.56 89 LEU A N 1
ATOM 654 C CA . LEU A 1 89 ? -15.119 -4.369 21.998 1.00 96.56 89 LEU A CA 1
ATOM 655 C C . LEU A 1 89 ? -15.826 -3.271 22.809 1.00 96.56 89 LEU A C 1
ATOM 657 O O . LEU A 1 89 ? -15.850 -3.332 24.036 1.00 96.56 89 LEU A O 1
ATOM 661 N N . ARG A 1 90 ? -16.443 -2.278 22.149 1.00 96.81 90 ARG A N 1
ATOM 662 C CA . ARG A 1 90 ? -17.252 -1.261 22.847 1.00 96.81 90 ARG A CA 1
ATOM 663 C C . ARG A 1 90 ? -18.451 -1.870 23.563 1.00 96.81 90 ARG A C 1
ATOM 665 O O . ARG A 1 90 ? -18.738 -1.454 24.683 1.00 96.81 90 ARG A O 1
ATOM 672 N N . ASN A 1 91 ? -19.132 -2.829 22.937 1.00 96.56 91 ASN A N 1
ATOM 673 C CA . ASN A 1 91 ? -20.262 -3.516 23.558 1.00 96.56 91 ASN A CA 1
ATOM 674 C C . ASN A 1 91 ? -19.812 -4.310 24.790 1.00 96.56 91 ASN A C 1
ATOM 676 O O . ASN A 1 91 ? -20.411 -4.148 25.848 1.00 96.56 91 ASN A O 1
ATOM 680 N N . ASP A 1 92 ? -18.724 -5.073 24.682 1.00 96.31 92 ASP A N 1
ATOM 681 C CA . ASP A 1 92 ? -18.202 -5.893 25.781 1.00 96.31 92 ASP A CA 1
ATOM 682 C C . ASP A 1 92 ? -17.753 -5.026 26.969 1.00 96.31 92 ASP A C 1
ATOM 684 O O . ASP A 1 92 ? -18.043 -5.330 28.128 1.00 96.31 92 ASP A O 1
ATOM 688 N N . ILE A 1 93 ? -17.081 -3.900 26.694 1.00 94.25 93 ILE A N 1
ATOM 689 C CA . ILE A 1 93 ? -16.677 -2.936 27.730 1.00 94.25 93 ILE A CA 1
ATOM 690 C C . ILE A 1 93 ? -17.908 -2.321 28.403 1.00 94.25 93 ILE A C 1
ATOM 692 O O . ILE A 1 93 ? -17.928 -2.188 29.627 1.00 94.25 93 ILE A O 1
ATOM 696 N N . PHE A 1 94 ? -18.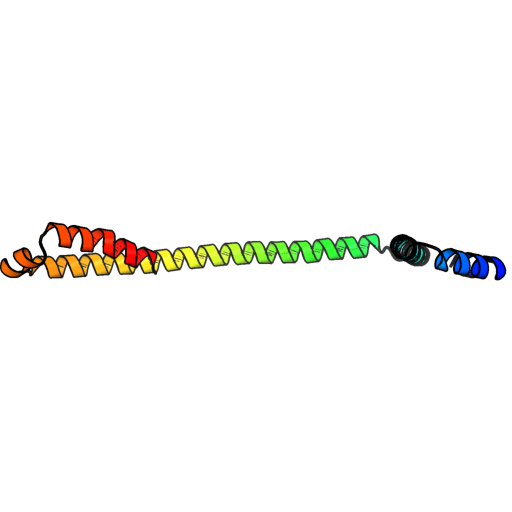932 -1.949 27.630 1.00 93.06 94 PHE A N 1
ATOM 697 C CA . PHE A 1 94 ? -20.162 -1.370 28.167 1.00 93.06 94 PHE A CA 1
ATOM 698 C C . PHE A 1 94 ? -20.934 -2.372 29.034 1.00 93.06 94 PHE A C 1
ATOM 700 O O . PHE A 1 94 ? -21.326 -2.045 30.156 1.00 93.06 94 PHE A O 1
ATOM 707 N N . GLU A 1 95 ? -21.101 -3.604 28.553 1.00 95.12 95 GLU A N 1
ATOM 708 C CA . GLU A 1 95 ? -21.744 -4.680 29.304 1.00 95.12 95 GLU A CA 1
ATOM 709 C C . GLU A 1 95 ? -20.996 -4.938 30.613 1.00 95.12 95 GLU A C 1
ATOM 711 O O . GLU A 1 95 ? -21.608 -4.953 31.684 1.00 95.12 95 GLU A O 1
ATOM 716 N N . LYS A 1 96 ? -19.663 -5.033 30.565 1.00 93.12 96 LYS A N 1
ATOM 717 C CA . LYS A 1 96 ? -18.845 -5.239 31.761 1.00 93.12 96 LYS A CA 1
ATOM 718 C C . LYS A 1 96 ? -18.968 -4.084 32.755 1.00 93.12 96 LYS A C 1
ATOM 720 O O . LYS A 1 96 ? -19.155 -4.343 33.942 1.00 93.12 96 LYS A O 1
ATOM 725 N N . ALA A 1 97 ? -18.909 -2.839 32.283 1.00 92.00 97 ALA A N 1
ATOM 726 C CA . ALA A 1 97 ? -19.050 -1.657 33.129 1.00 92.00 97 ALA A CA 1
ATOM 727 C C . ALA A 1 97 ? -20.428 -1.599 33.809 1.00 92.00 97 ALA A C 1
ATOM 729 O O . ALA A 1 97 ? -20.516 -1.251 34.981 1.00 92.00 97 ALA A O 1
ATOM 730 N N . SER A 1 98 ? -21.502 -2.006 33.121 1.00 89.88 98 SER A N 1
ATOM 731 C CA . SER A 1 98 ? -22.855 -2.016 33.702 1.00 89.88 98 SER A CA 1
ATOM 732 C C . SER A 1 98 ? -23.023 -2.978 34.888 1.00 89.88 98 SER A C 1
ATOM 734 O O . SER A 1 98 ? -23.905 -2.770 35.717 1.00 89.88 98 SER A O 1
ATOM 736 N N . HIS A 1 99 ? -22.153 -3.987 35.004 1.00 92.81 99 HIS A N 1
ATOM 737 C CA . HIS A 1 99 ? -22.158 -4.970 36.092 1.00 92.81 99 HIS A CA 1
ATOM 738 C C . HIS A 1 99 ? -21.191 -4.626 37.238 1.00 92.81 99 HIS A C 1
ATOM 740 O O . HIS A 1 99 ? -21.054 -5.420 38.168 1.00 92.81 99 HIS A O 1
ATOM 746 N N . PHE A 1 100 ? -20.502 -3.481 37.187 1.00 93.00 100 PHE A N 1
ATOM 747 C CA . PHE A 1 100 ? -19.581 -3.073 38.248 1.00 93.00 100 PHE A CA 1
ATOM 748 C C . PHE A 1 100 ? -20.315 -2.710 39.541 1.00 93.00 100 PHE A C 1
ATOM 750 O O . PHE A 1 100 ? -21.333 -2.018 39.549 1.00 93.00 100 PHE A O 1
ATOM 757 N N . SER A 1 101 ? -19.748 -3.156 40.656 1.00 91.06 101 SER A N 1
ATOM 758 C CA . SER A 1 101 ? -20.120 -2.740 42.004 1.00 91.06 101 SER A CA 1
ATOM 759 C C . SER A 1 101 ? -19.571 -1.348 42.335 1.00 91.06 101 SER A C 1
ATOM 761 O O . SER A 1 101 ? -18.630 -0.862 41.708 1.00 91.06 101 SER A O 1
ATOM 763 N N . ASN A 1 102 ? -20.110 -0.706 43.377 1.00 87.44 102 ASN A N 1
ATOM 764 C CA . ASN A 1 102 ? -19.619 0.604 43.831 1.00 87.44 102 ASN A CA 1
ATOM 765 C C . ASN A 1 102 ? -18.114 0.588 44.171 1.00 87.44 102 ASN A C 1
ATOM 767 O O . ASN A 1 102 ? -17.410 1.540 43.854 1.00 87.44 102 ASN A O 1
ATOM 771 N N . ALA A 1 103 ? -17.600 -0.516 44.729 1.00 90.00 103 ALA A N 1
ATOM 772 C CA . ALA A 1 103 ? -16.173 -0.663 45.026 1.00 90.00 103 ALA A CA 1
ATOM 773 C C . ALA A 1 103 ? -15.298 -0.705 43.754 1.00 90.00 103 ALA A C 1
ATOM 775 O O . ALA A 1 103 ? -14.198 -0.156 43.736 1.00 90.00 103 ALA A O 1
ATOM 776 N N . GLU A 1 104 ? -15.783 -1.321 42.670 1.00 88.12 104 GLU A N 1
ATOM 777 C CA . GLU A 1 104 ? -15.090 -1.333 41.373 1.00 88.12 104 GLU A CA 1
ATOM 778 C C . GLU A 1 104 ? -15.154 0.035 40.683 1.00 88.12 104 GLU A C 1
ATOM 780 O O . GLU A 1 104 ? -14.189 0.439 40.031 1.00 88.12 104 GLU A O 1
ATOM 785 N N . TYR A 1 105 ? -16.249 0.780 40.859 1.00 87.69 105 TYR A N 1
ATOM 786 C CA . TYR A 1 105 ? -16.340 2.164 40.394 1.00 87.69 105 TYR A CA 1
ATOM 787 C C . TYR A 1 105 ? -15.363 3.090 41.115 1.00 87.69 105 TYR A C 1
ATOM 789 O O . TYR A 1 105 ? -14.759 3.932 40.455 1.00 87.69 105 TYR A O 1
ATOM 797 N N . ASP A 1 106 ? -15.142 2.914 42.417 1.00 88.25 106 ASP A N 1
ATOM 798 C CA . ASP A 1 106 ? -14.133 3.687 43.150 1.00 88.25 106 ASP A CA 1
ATOM 799 C C . ASP A 1 106 ? -12.707 3.366 42.672 1.00 88.25 106 ASP A C 1
ATOM 801 O O . ASP A 1 106 ? -11.851 4.250 42.617 1.00 88.25 106 ASP A O 1
ATOM 805 N N . GLN A 1 107 ? -12.449 2.117 42.265 1.00 89.69 107 GLN A N 1
ATOM 806 C CA . GLN A 1 107 ? -11.137 1.704 41.768 1.00 89.69 107 GLN A CA 1
ATOM 807 C C . GLN A 1 107 ? -10.871 2.137 40.320 1.00 89.69 107 GLN A C 1
ATOM 809 O O . GLN A 1 107 ? -9.778 2.613 40.007 1.00 89.69 107 GLN A O 1
ATOM 814 N N . PHE A 1 108 ? -11.835 1.946 39.417 1.00 84.25 108 PHE A N 1
ATOM 815 C CA . PHE A 1 108 ? -11.649 2.247 37.999 1.00 84.25 108 PHE A CA 1
ATOM 816 C C . PHE A 1 108 ? -12.081 3.660 37.623 1.00 84.25 108 PHE A C 1
ATOM 818 O O . PHE A 1 108 ? -11.511 4.199 36.686 1.00 84.25 108 PHE A O 1
ATOM 825 N N . SER A 1 109 ? -12.987 4.294 38.365 1.00 88.38 109 SER A N 1
ATOM 826 C CA . SER A 1 109 ? -13.608 5.591 38.068 1.00 88.38 109 SER A CA 1
ATOM 827 C C . SER A 1 109 ? -14.343 5.654 36.724 1.00 88.38 109 SER A C 1
ATOM 829 O O . SER A 1 109 ? -13.866 5.220 35.672 1.00 88.38 109 SER A O 1
ATOM 831 N N . THR A 1 110 ? -15.507 6.301 36.722 1.00 88.38 110 THR A N 1
ATOM 832 C CA . THR A 1 110 ? -16.309 6.527 35.512 1.00 88.38 110 THR A CA 1
ATOM 833 C C . THR A 1 110 ? -15.515 7.235 34.411 1.00 88.38 110 THR A C 1
ATOM 835 O O . THR A 1 110 ? -15.627 6.876 33.241 1.00 88.38 110 THR A O 1
ATOM 838 N N . ALA A 1 111 ? -14.659 8.199 34.768 1.00 91.19 111 ALA A N 1
ATOM 839 C CA . ALA A 1 111 ? -13.859 8.944 33.795 1.00 91.19 111 ALA A CA 1
ATOM 840 C C . ALA A 1 111 ? -12.864 8.045 33.034 1.00 91.19 111 ALA A C 1
ATOM 842 O O . ALA A 1 111 ? -12.713 8.188 31.821 1.00 91.19 111 ALA A O 1
ATOM 843 N N . SER A 1 112 ? -12.232 7.086 33.719 1.00 93.06 112 SER A N 1
ATOM 844 C CA . SER A 1 112 ? -11.307 6.126 33.097 1.00 93.06 112 SER A CA 1
ATOM 845 C C . SER A 1 112 ? -12.041 5.131 32.198 1.00 93.06 112 SER A C 1
ATOM 847 O O . SER A 1 112 ? -11.559 4.767 31.131 1.00 93.06 112 SER A O 1
ATOM 849 N N . LEU A 1 113 ? -13.240 4.692 32.596 1.00 91.19 113 LEU A N 1
ATOM 850 C CA . LEU A 1 113 ? -14.057 3.797 31.771 1.00 91.19 113 LEU A CA 1
ATOM 851 C C . LEU A 1 113 ? -14.488 4.472 30.462 1.00 91.19 113 LEU A C 1
ATOM 853 O O . LEU A 1 113 ? -14.469 3.838 29.404 1.00 91.19 113 LEU A O 1
ATOM 857 N N . ILE A 1 114 ? -14.790 5.774 30.504 1.00 91.62 114 ILE A N 1
ATOM 858 C CA . ILE A 1 114 ? -15.081 6.562 29.301 1.00 91.62 114 ILE A CA 1
ATOM 859 C C . ILE A 1 114 ? -13.863 6.590 28.374 1.00 91.62 114 ILE A C 1
ATOM 861 O O . ILE A 1 114 ? -13.998 6.257 27.196 1.00 91.62 114 ILE A O 1
ATOM 865 N N . THR A 1 115 ? -12.670 6.926 28.873 1.00 95.00 115 THR A N 1
ATOM 866 C CA . THR A 1 115 ? -11.469 6.991 28.023 1.00 95.00 115 THR A CA 1
ATOM 867 C C . THR A 1 115 ? -11.074 5.623 27.467 1.00 95.00 115 THR A C 1
ATOM 869 O O . THR A 1 115 ? -10.739 5.535 26.288 1.00 95.00 115 THR A O 1
ATOM 872 N N . ARG A 1 116 ? -11.215 4.541 28.241 1.00 93.44 116 ARG A N 1
ATOM 873 C CA . ARG A 1 116 ? -10.977 3.163 27.774 1.00 93.44 116 ARG A CA 1
ATOM 874 C C . ARG A 1 116 ? -11.962 2.730 26.687 1.00 93.44 116 ARG A C 1
ATOM 876 O O . ARG A 1 116 ? -11.559 2.188 25.665 1.00 93.44 116 ARG A O 1
ATOM 883 N N . SER A 1 117 ? -13.254 3.009 26.862 1.00 92.81 117 SER A N 1
ATOM 884 C CA . SER A 1 117 ? -14.292 2.645 25.879 1.00 92.81 117 SER A CA 1
ATOM 885 C C . SER A 1 117 ? -14.202 3.432 24.561 1.00 92.81 117 SER A C 1
ATOM 887 O O . SER A 1 117 ? -14.732 2.999 23.534 1.00 92.81 117 SER A O 1
ATOM 889 N N . THR A 1 118 ? -13.517 4.579 24.563 1.00 94.31 118 THR A N 1
ATOM 890 C CA . THR A 1 118 ? -13.420 5.479 23.406 1.00 94.31 118 THR A CA 1
ATOM 891 C C . THR A 1 118 ? -12.016 5.492 22.813 1.00 94.31 118 THR A C 1
ATOM 893 O O . THR A 1 118 ? -11.812 4.953 21.724 1.00 94.31 118 THR A O 1
ATOM 896 N N . ASN A 1 119 ? -11.050 6.066 23.528 1.00 95.94 119 ASN A N 1
ATOM 897 C CA . ASN A 1 119 ? -9.686 6.272 23.053 1.00 95.94 119 ASN A CA 1
ATOM 898 C C . ASN A 1 119 ? -8.924 4.956 22.909 1.00 95.94 119 ASN A C 1
ATOM 900 O O . ASN A 1 119 ? -8.315 4.736 21.866 1.00 95.94 119 ASN A O 1
ATOM 904 N N . ASP A 1 120 ? -8.981 4.061 23.897 1.00 96.81 120 ASP A N 1
ATOM 905 C CA . ASP A 1 120 ? -8.230 2.799 23.811 1.00 96.81 120 ASP A CA 1
ATOM 906 C C . ASP A 1 120 ? -8.810 1.891 22.722 1.00 96.81 120 ASP A C 1
ATOM 908 O O . ASP A 1 120 ? -8.062 1.319 21.930 1.00 96.81 120 ASP A O 1
ATOM 912 N N . VAL A 1 121 ? -10.141 1.841 22.585 1.00 96.62 121 VAL A N 1
ATOM 913 C CA . VAL A 1 121 ? -10.769 1.124 21.465 1.00 96.62 121 VAL A CA 1
ATOM 914 C C . VAL A 1 121 ? -10.391 1.733 20.113 1.00 96.62 121 VAL A C 1
ATOM 916 O O . VAL A 1 121 ? -10.152 0.986 19.168 1.00 96.62 121 VAL A O 1
ATOM 919 N N . MET A 1 122 ? -10.302 3.063 19.991 1.00 96.62 122 MET A N 1
ATOM 920 C CA . MET A 1 122 ? -9.809 3.683 18.754 1.00 96.62 122 MET A CA 1
ATOM 921 C C . MET A 1 122 ? -8.352 3.318 18.467 1.00 96.62 122 MET A C 1
ATOM 923 O O . MET A 1 122 ? -8.024 3.036 17.319 1.00 96.62 122 MET A O 1
ATOM 927 N N . GLN A 1 123 ? -7.487 3.277 19.481 1.00 97.00 123 GLN A N 1
ATOM 928 C CA . GLN A 1 123 ? -6.096 2.851 19.301 1.00 97.00 123 GLN A CA 1
ATOM 929 C C . GLN A 1 123 ? -6.010 1.398 18.817 1.00 97.00 123 GLN A C 1
ATOM 931 O O . GLN A 1 123 ? -5.259 1.111 17.890 1.00 97.00 123 GLN A O 1
ATOM 936 N N . ILE A 1 124 ? -6.829 0.501 19.374 1.00 95.94 124 ILE A N 1
ATOM 937 C CA . ILE A 1 124 ? -6.923 -0.891 18.909 1.00 95.94 124 ILE A CA 1
ATOM 938 C C . ILE A 1 124 ? -7.471 -0.954 17.478 1.00 95.94 124 ILE A C 1
ATOM 940 O O . ILE A 1 124 ? -6.942 -1.695 16.657 1.00 95.94 124 ILE A O 1
ATOM 944 N N . GLN A 1 125 ? -8.493 -0.158 17.150 1.00 96.31 125 GLN A N 1
ATOM 945 C CA . GLN A 1 125 ? -9.049 -0.088 15.798 1.00 96.31 125 GLN A CA 1
ATOM 946 C C . GLN A 1 125 ? -8.011 0.379 14.771 1.00 96.31 125 GLN A C 1
ATOM 948 O O . GLN A 1 125 ? -8.016 -0.107 13.652 1.00 96.31 125 GLN A O 1
ATOM 953 N N . MET A 1 126 ? -7.135 1.314 15.133 1.00 95.38 126 MET A N 1
ATOM 954 C CA . MET A 1 126 ? -6.077 1.811 14.247 1.00 95.38 126 MET A CA 1
ATOM 955 C C . MET A 1 126 ? -4.908 0.831 14.085 1.00 95.38 126 MET A C 1
ATOM 957 O O . MET A 1 126 ? -4.121 0.979 13.153 1.00 95.38 126 MET A O 1
ATOM 961 N N . LEU A 1 127 ? -4.766 -0.131 15.001 1.00 93.88 127 LEU A N 1
ATOM 962 C CA . LEU A 1 127 ? -3.719 -1.152 14.966 1.00 93.88 127 LEU A CA 1
ATOM 963 C C . LEU A 1 127 ? -4.078 -2.342 14.054 1.00 93.88 127 LEU A C 1
ATOM 965 O O . LEU A 1 127 ? -3.173 -3.054 13.617 1.00 93.88 127 LEU A O 1
ATOM 969 N N . LEU A 1 128 ? -5.370 -2.553 13.782 1.00 87.81 128 LEU A N 1
ATOM 970 C CA . LEU A 1 128 ? -5.930 -3.629 12.947 1.00 87.81 128 LEU A CA 1
ATOM 971 C C . LEU A 1 128 ? -6.178 -3.171 11.500 1.00 87.81 128 LEU A C 1
ATOM 973 O O . LEU A 1 128 ? -6.016 -4.004 10.576 1.00 87.81 128 LEU A O 1
#